Protein AF-A0A840SPY6-F1 (afdb_monomer_lite)

Secondary structure (DSSP, 8-state):
---HHHHHHHHHHHHHHHHHHHHHHGGGHHHHHHHHHT-TT--HHHHHHHHHHHHHHHHHHHTT-----

Structure (mmCIF, N/CA/C/O backbone):
data_AF-A0A840SPY6-F1
#
_entry.id   AF-A0A840SPY6-F1
#
loop_
_atom_site.group_PDB
_atom_site.id
_atom_site.type_symbol
_atom_site.label_atom_id
_atom_site.label_alt_id
_atom_site.label_comp_id
_atom_site.label_asym_id
_atom_site.label_entity_id
_atom_site.label_seq_id
_atom_site.pdbx_PDB_ins_code
_atom_site.Cartn_x
_atom_site.Cartn_y
_atom_site.Cartn_z
_atom_site.occupancy
_atom_site.B_iso_or_equiv
_atom_site.auth_seq_id
_atom_site.auth_comp_id
_atom_site.auth_asym_id
_atom_site.auth_atom_id
_atom_site.pdbx_PDB_model_num
ATOM 1 N N . MET 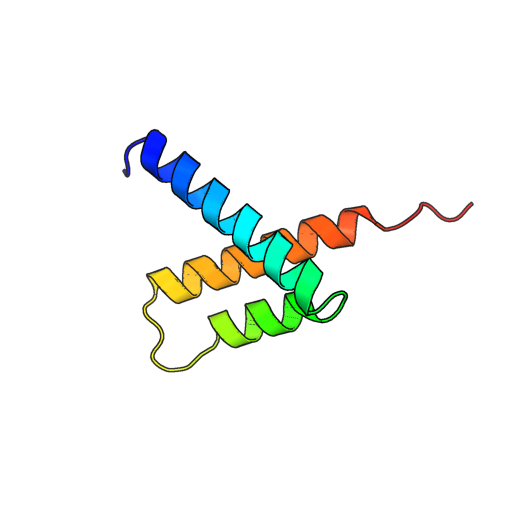A 1 1 ? 8.747 6.859 -22.260 1.00 59.69 1 MET A N 1
ATOM 2 C CA . MET A 1 1 ? 7.416 7.175 -21.692 1.00 59.69 1 MET A CA 1
ATOM 3 C C . MET A 1 1 ? 6.562 5.929 -21.811 1.00 59.69 1 MET A C 1
ATOM 5 O O . MET A 1 1 ? 6.493 5.402 -22.912 1.00 59.69 1 MET A O 1
ATOM 9 N N . ALA A 1 2 ? 5.975 5.446 -20.713 1.00 71.50 2 ALA A N 1
ATOM 10 C CA . ALA A 1 2 ? 5.061 4.305 -20.769 1.00 71.50 2 ALA A CA 1
ATOM 11 C C . ALA A 1 2 ? 3.787 4.664 -21.567 1.00 71.50 2 ALA A C 1
ATOM 13 O O . ALA A 1 2 ? 3.341 5.820 -21.484 1.00 71.50 2 ALA A O 1
ATOM 14 N N . PRO A 1 3 ? 3.203 3.715 -22.318 1.00 85.38 3 PRO A N 1
ATOM 15 C CA . PRO A 1 3 ? 1.908 3.863 -22.971 1.00 85.38 3 PRO A CA 1
ATOM 16 C C . PRO A 1 3 ? 0.825 4.392 -22.024 1.00 85.38 3 PRO A C 1
ATOM 18 O O . PRO A 1 3 ? 0.810 4.108 -20.826 1.00 85.38 3 PRO A O 1
ATOM 21 N N . LEU A 1 4 ? -0.107 5.176 -22.566 1.00 82.25 4 LEU A N 1
ATOM 22 C CA . LEU A 1 4 ? -1.175 5.812 -21.790 1.00 82.25 4 LEU A CA 1
ATOM 23 C C . LEU A 1 4 ? -2.026 4.790 -21.009 1.00 82.25 4 LEU A C 1
ATOM 25 O O . LEU A 1 4 ? -2.399 5.038 -19.863 1.00 82.25 4 LEU A O 1
ATOM 29 N N . GLU A 1 5 ? -2.276 3.625 -21.602 1.00 86.81 5 GLU A N 1
ATOM 30 C CA . GLU A 1 5 ? -3.029 2.527 -20.986 1.00 86.81 5 GLU A CA 1
ATOM 31 C C . GLU A 1 5 ? -2.328 1.960 -19.746 1.00 86.81 5 GLU A C 1
ATOM 33 O O . GLU A 1 5 ? -2.962 1.768 -18.706 1.00 86.81 5 GLU A O 1
ATOM 38 N N . GLU A 1 6 ? -1.007 1.783 -19.807 1.00 80.31 6 GLU A N 1
ATOM 39 C CA . GLU A 1 6 ? -0.205 1.310 -18.675 1.00 80.31 6 GLU A CA 1
ATOM 40 C C . GLU A 1 6 ? -0.238 2.306 -17.513 1.00 80.31 6 GLU A C 1
ATOM 42 O O . GLU A 1 6 ? -0.348 1.912 -16.350 1.00 80.31 6 GLU A O 1
ATOM 47 N N . ARG A 1 7 ? -0.235 3.610 -17.814 1.00 83.69 7 ARG A N 1
ATOM 48 C CA . ARG A 1 7 ? -0.356 4.668 -16.798 1.00 83.69 7 ARG A CA 1
ATOM 49 C C . ARG A 1 7 ? -1.713 4.622 -16.096 1.00 83.69 7 ARG A C 1
ATOM 51 O O . ARG A 1 7 ? -1.775 4.767 -14.873 1.00 83.69 7 ARG A O 1
ATOM 58 N N . PHE A 1 8 ? -2.798 4.395 -16.838 1.00 87.31 8 PHE A N 1
ATOM 59 C CA . PHE A 1 8 ? -4.129 4.247 -16.246 1.00 87.31 8 PHE A CA 1
ATOM 60 C C . PHE A 1 8 ? -4.255 2.974 -15.410 1.00 87.31 8 PHE A C 1
ATOM 62 O O . PHE A 1 8 ? -4.820 3.024 -14.313 1.00 87.31 8 PHE A O 1
ATOM 69 N N . ALA A 1 9 ? -3.709 1.855 -15.891 1.00 92.31 9 ALA A N 1
ATOM 70 C CA . ALA A 1 9 ? -3.675 0.602 -15.148 1.00 92.31 9 ALA A CA 1
ATOM 71 C C . ALA A 1 9 ? -2.888 0.755 -13.839 1.00 92.31 9 ALA A C 1
ATOM 73 O O . ALA A 1 9 ? -3.356 0.333 -12.782 1.00 92.31 9 ALA A O 1
ATOM 74 N N . TYR A 1 10 ? -1.739 1.432 -13.880 1.00 91.88 10 TYR A N 1
ATOM 75 C CA . TYR A 1 10 ? -0.929 1.697 -12.695 1.00 91.88 10 TYR A CA 1
ATOM 76 C C . TYR A 1 10 ? -1.668 2.567 -11.668 1.00 91.88 10 TYR A C 1
ATOM 78 O O . TYR A 1 10 ? -1.766 2.205 -10.495 1.00 91.88 10 TYR A O 1
ATOM 86 N N . GLY A 1 11 ? -2.296 3.661 -12.112 1.00 94.38 11 GLY A N 1
ATOM 87 C CA . GLY A 1 11 ? -3.118 4.500 -11.237 1.00 94.38 11 GLY A CA 1
ATOM 88 C C . GLY A 1 11 ? -4.318 3.760 -10.632 1.00 94.38 11 GLY A C 1
ATOM 89 O O . GLY A 1 11 ? -4.705 4.034 -9.495 1.00 94.38 11 GLY A O 1
ATOM 90 N N . ARG A 1 12 ? -4.906 2.804 -11.364 1.00 96.25 12 ARG A N 1
ATOM 91 C CA . ARG A 1 12 ? -5.983 1.948 -10.848 1.00 96.25 12 ARG A CA 1
ATOM 92 C C . ARG A 1 12 ? -5.483 1.035 -9.727 1.00 96.25 12 ARG A C 1
ATOM 94 O O . ARG A 1 12 ? -6.097 1.034 -8.665 1.00 96.25 12 ARG A O 1
ATOM 101 N N . LYS A 1 13 ? -4.340 0.368 -9.919 1.00 96.69 13 LYS A N 1
ATOM 102 C CA . LYS A 1 13 ? -3.719 -0.496 -8.900 1.00 96.69 13 LYS A CA 1
ATOM 103 C C . LYS A 1 13 ? -3.433 0.250 -7.595 1.00 96.69 13 LYS A C 1
ATOM 105 O O . LYS A 1 13 ? -3.686 -0.288 -6.522 1.00 96.69 13 LYS A O 1
ATOM 110 N N . ILE A 1 14 ? -2.957 1.497 -7.677 1.00 97.25 14 ILE A N 1
ATOM 111 C CA . ILE A 1 14 ? -2.728 2.341 -6.491 1.00 97.25 14 ILE A CA 1
ATOM 112 C C . ILE A 1 14 ? -4.040 2.570 -5.729 1.00 97.25 14 ILE A C 1
ATOM 114 O O . ILE A 1 14 ? -4.083 2.415 -4.511 1.00 97.25 14 ILE A O 1
ATOM 118 N N . ARG A 1 15 ? -5.124 2.924 -6.434 1.00 96.88 15 ARG A N 1
ATOM 119 C CA . ARG A 1 15 ? -6.434 3.165 -5.806 1.00 96.88 15 ARG A CA 1
ATOM 120 C C . ARG A 1 15 ? -7.019 1.904 -5.177 1.00 96.88 15 ARG A C 1
ATOM 122 O O . ARG A 1 15 ? -7.503 1.981 -4.055 1.00 96.88 15 ARG A O 1
ATOM 129 N N . GLU A 1 16 ? -6.955 0.776 -5.878 1.00 97.69 16 GLU A N 1
ATOM 130 C CA . GLU A 1 16 ? -7.417 -0.519 -5.367 1.00 97.69 16 GLU A CA 1
ATOM 131 C C . GLU A 1 16 ? -6.646 -0.912 -4.104 1.00 97.69 16 GLU A C 1
ATOM 133 O O . GLU A 1 16 ? -7.249 -1.245 -3.089 1.00 97.69 16 GLU A O 1
ATOM 138 N N . ARG A 1 17 ? -5.312 -0.791 -4.117 1.00 98.00 17 ARG A N 1
ATOM 139 C CA . ARG A 1 17 ? -4.493 -1.121 -2.947 1.00 98.00 17 ARG A CA 1
ATOM 140 C C . ARG A 1 17 ? -4.754 -0.191 -1.764 1.00 98.00 17 ARG A C 1
ATOM 142 O O . ARG A 1 17 ? -4.831 -0.671 -0.638 1.00 98.00 17 ARG A O 1
ATOM 149 N N . ALA A 1 18 ? -4.907 1.109 -2.011 1.00 97.38 18 ALA A N 1
ATOM 150 C CA . ALA A 1 18 ? -5.252 2.071 -0.968 1.00 97.38 18 ALA A CA 1
ATOM 151 C C . ALA A 1 18 ? -6.607 1.745 -0.319 1.00 97.38 18 ALA A C 1
ATOM 153 O O . ALA A 1 18 ? -6.718 1.798 0.901 1.00 97.38 18 ALA A O 1
ATOM 154 N N . ALA A 1 19 ? -7.611 1.366 -1.119 1.00 96.75 19 ALA A N 1
ATOM 155 C CA . ALA A 1 19 ? -8.919 0.958 -0.612 1.00 96.75 19 ALA A CA 1
ATOM 156 C C . ALA A 1 19 ? -8.826 -0.305 0.259 1.00 96.75 19 ALA A C 1
ATOM 158 O O . ALA A 1 19 ? -9.357 -0.313 1.363 1.00 96.75 19 ALA A O 1
ATOM 159 N N . LEU A 1 20 ? -8.084 -1.324 -0.191 1.00 97.75 20 LEU A N 1
ATOM 160 C CA . LEU A 1 20 ? -7.873 -2.555 0.580 1.00 97.75 20 LEU A CA 1
ATOM 161 C C . LEU A 1 20 ? -7.156 -2.299 1.912 1.00 97.75 20 LEU A C 1
ATOM 163 O O . LEU A 1 20 ? -7.510 -2.894 2.924 1.00 97.75 20 LEU A O 1
ATOM 167 N N . LEU A 1 21 ? -6.150 -1.417 1.929 1.00 97.00 21 LEU A N 1
ATOM 168 C CA . LEU A 1 21 ? -5.467 -1.058 3.174 1.00 97.00 21 LEU A CA 1
ATOM 169 C C . LEU A 1 21 ? -6.387 -0.294 4.127 1.00 97.00 21 LEU A C 1
ATOM 171 O O . LEU A 1 21 ? -6.371 -0.577 5.319 1.00 97.00 21 LEU A O 1
ATOM 175 N N . LEU A 1 22 ? -7.193 0.640 3.618 1.00 95.62 22 LEU A N 1
ATOM 176 C CA . LEU A 1 22 ? -8.191 1.348 4.423 1.00 95.62 22 LEU A CA 1
ATOM 177 C C . LEU A 1 22 ? -9.235 0.390 5.007 1.00 95.62 22 LEU A C 1
ATOM 179 O O . LEU A 1 22 ? -9.578 0.515 6.176 1.00 95.62 22 LEU A O 1
ATOM 183 N N . GLU A 1 23 ? -9.702 -0.586 4.228 1.00 96.44 23 GLU A N 1
ATOM 184 C CA . GLU A 1 23 ? -10.650 -1.603 4.694 1.00 96.44 23 GLU A CA 1
ATOM 185 C C . GLU A 1 23 ? -10.043 -2.508 5.776 1.00 96.44 23 GLU A C 1
ATOM 187 O O . GLU A 1 23 ? -10.692 -2.794 6.779 1.00 96.44 23 GLU A O 1
ATOM 192 N N . ALA A 1 24 ? -8.786 -2.929 5.607 1.00 97.12 24 ALA A N 1
ATOM 193 C CA . ALA A 1 24 ? -8.121 -3.833 6.543 1.00 97.12 24 ALA A CA 1
ATOM 194 C C . ALA A 1 24 ? -7.612 -3.146 7.823 1.00 97.12 24 ALA A C 1
ATOM 196 O O . ALA A 1 24 ? -7.629 -3.757 8.890 1.00 97.12 24 ALA A O 1
ATOM 197 N N . TYR A 1 25 ? -7.123 -1.907 7.721 1.00 95.25 25 TYR A N 1
ATOM 198 C CA . TYR A 1 25 ? -6.351 -1.248 8.783 1.00 95.25 25 TYR A CA 1
ATOM 199 C C . TYR A 1 25 ? -6.937 0.087 9.263 1.00 95.25 25 TYR A C 1
ATOM 201 O O . TYR A 1 25 ? -6.417 0.654 10.231 1.00 95.25 25 TYR A O 1
ATOM 209 N N . GLY A 1 26 ? -7.991 0.595 8.615 1.00 93.56 26 GLY A N 1
ATOM 210 C CA . GLY A 1 26 ? -8.663 1.842 8.985 1.00 93.56 26 GLY A CA 1
ATOM 211 C C . GLY A 1 26 ? -7.688 3.013 9.105 1.00 93.56 26 GLY A C 1
ATOM 212 O O . GLY A 1 26 ? -6.904 3.282 8.193 1.00 93.56 26 GLY A O 1
ATOM 213 N N . ASP A 1 27 ? -7.691 3.665 10.265 1.00 91.31 27 ASP A N 1
ATOM 214 C CA . ASP A 1 27 ? -6.865 4.844 10.556 1.00 91.31 27 ASP A CA 1
ATOM 215 C C . ASP A 1 27 ? -5.353 4.565 10.482 1.00 91.31 27 ASP A C 1
ATOM 217 O O . ASP A 1 27 ? -4.566 5.459 10.177 1.00 91.31 27 ASP A O 1
ATOM 221 N N . THR A 1 28 ? -4.930 3.311 10.687 1.00 95.44 28 THR A N 1
ATOM 222 C CA . THR A 1 28 ? -3.507 2.925 10.619 1.00 95.44 28 THR A CA 1
ATOM 223 C C . THR A 1 28 ? -3.040 2.572 9.205 1.00 95.44 28 THR A C 1
ATOM 225 O O . THR A 1 28 ? -1.853 2.330 8.989 1.00 95.44 28 THR A O 1
ATOM 228 N N . ALA A 1 29 ? -3.937 2.571 8.212 1.00 96.50 29 ALA A N 1
ATOM 229 C CA . ALA A 1 29 ? -3.630 2.183 6.834 1.00 96.50 29 ALA A CA 1
ATOM 230 C C . ALA A 1 29 ? -2.484 2.996 6.212 1.00 96.50 29 ALA A C 1
ATOM 232 O O . ALA A 1 29 ? -1.677 2.449 5.457 1.00 96.50 29 ALA A O 1
ATOM 233 N N . PHE A 1 30 ? -2.389 4.289 6.544 1.00 96.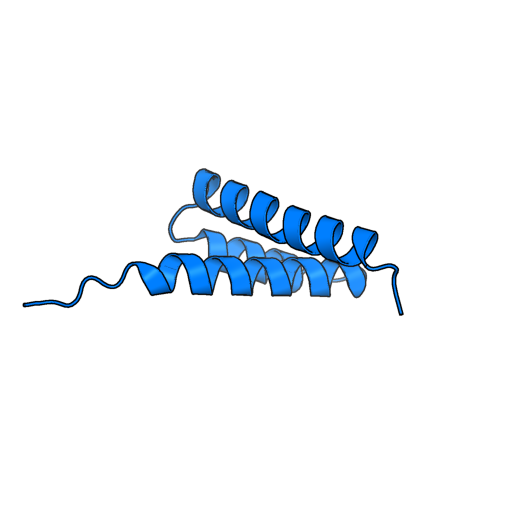62 30 PHE A N 1
ATOM 234 C CA . PHE A 1 30 ? -1.297 5.149 6.086 1.00 96.62 30 PHE A CA 1
ATOM 235 C C . PHE A 1 30 ? 0.061 4.658 6.603 1.00 96.62 30 PHE A C 1
ATOM 237 O O . PHE A 1 30 ? 0.992 4.484 5.820 1.00 96.62 30 PHE A O 1
ATOM 244 N N . GLU A 1 31 ? 0.160 4.372 7.903 1.00 96.50 31 GLU A N 1
ATOM 245 C CA . GLU A 1 31 ? 1.395 3.882 8.517 1.00 96.50 31 GLU A CA 1
ATOM 246 C C . GLU A 1 31 ? 1.803 2.519 7.955 1.00 96.50 31 GLU A C 1
ATOM 248 O O . GLU A 1 31 ? 2.988 2.282 7.731 1.00 96.50 31 GLU A O 1
ATOM 253 N N . GLN A 1 32 ? 0.838 1.635 7.681 1.00 97.50 32 GLN A N 1
ATOM 254 C CA . GLN A 1 32 ? 1.118 0.340 7.053 1.00 97.50 32 GLN A CA 1
ATOM 255 C C . GLN A 1 32 ? 1.685 0.507 5.640 1.00 97.50 32 GLN A C 1
ATOM 257 O O . GLN A 1 32 ? 2.667 -0.147 5.291 1.00 97.50 32 GLN A O 1
ATOM 262 N N . ALA A 1 33 ? 1.112 1.409 4.836 1.00 96.94 33 ALA A N 1
ATOM 263 C CA . ALA A 1 33 ? 1.637 1.710 3.505 1.00 96.94 33 ALA A CA 1
ATOM 264 C C . ALA A 1 33 ? 3.048 2.314 3.567 1.00 96.94 33 ALA A C 1
ATOM 266 O O . ALA A 1 33 ? 3.904 1.947 2.766 1.00 96.94 33 ALA A O 1
ATOM 267 N N . GLN A 1 34 ? 3.301 3.206 4.529 1.00 96.88 34 GLN A N 1
ATOM 268 C CA . GLN A 1 34 ? 4.611 3.828 4.706 1.00 96.88 34 GLN A CA 1
ATOM 269 C C . GLN A 1 34 ? 5.665 2.805 5.147 1.00 96.88 34 GLN A C 1
ATOM 271 O O . GLN A 1 34 ? 6.731 2.732 4.547 1.00 96.88 34 GLN A O 1
ATOM 276 N N . ARG A 1 35 ? 5.339 1.931 6.109 1.00 96.50 35 ARG A N 1
ATOM 277 C CA . ARG A 1 35 ? 6.225 0.826 6.515 1.00 96.50 35 ARG A CA 1
ATOM 278 C C . ARG A 1 35 ? 6.574 -0.091 5.347 1.00 96.50 35 ARG A C 1
ATOM 280 O O . ARG A 1 35 ? 7.728 -0.476 5.221 1.00 96.50 35 ARG A O 1
ATOM 287 N N . ALA A 1 36 ? 5.601 -0.401 4.489 1.00 95.75 36 ALA A N 1
ATOM 288 C CA . ALA A 1 36 ? 5.840 -1.200 3.291 1.00 95.75 36 ALA A CA 1
ATOM 289 C C . ALA A 1 36 ? 6.742 -0.479 2.272 1.00 95.75 36 ALA A C 1
ATOM 291 O O . ALA A 1 36 ? 7.520 -1.130 1.585 1.00 95.75 36 ALA A O 1
ATOM 292 N N . ALA A 1 37 ? 6.677 0.853 2.172 1.00 95.88 37 ALA A N 1
ATOM 293 C 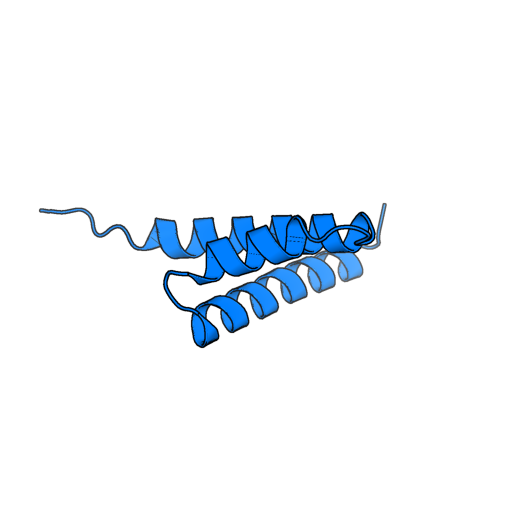CA . ALA A 1 37 ? 7.579 1.632 1.316 1.00 95.88 37 ALA A CA 1
ATOM 294 C C . ALA A 1 37 ? 9.021 1.676 1.853 1.00 95.88 37 ALA A C 1
ATOM 296 O O . ALA A 1 37 ? 9.976 1.711 1.072 1.00 95.88 37 ALA A O 1
ATOM 297 N N . ASP A 1 38 ? 9.169 1.653 3.176 1.00 95.00 38 ASP A N 1
ATOM 298 C CA . ASP A 1 38 ? 10.454 1.735 3.872 1.00 95.00 38 ASP A CA 1
ATOM 299 C C . ASP A 1 38 ? 11.100 0.355 4.108 1.00 95.00 38 ASP A C 1
ATO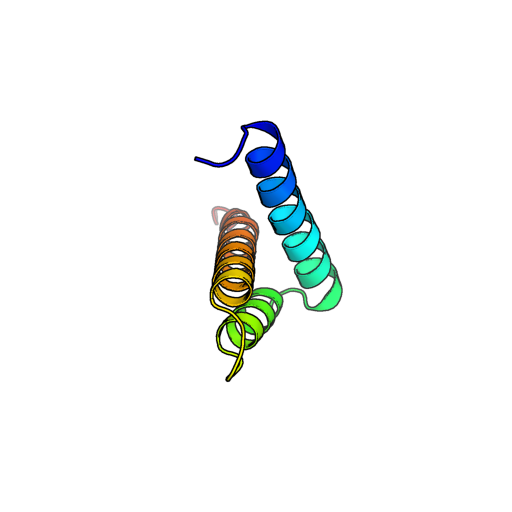M 301 O O . ASP A 1 38 ? 12.133 0.256 4.775 1.00 95.00 38 ASP A O 1
ATOM 305 N N . GLU A 1 39 ? 10.516 -0.719 3.563 1.00 94.44 39 GLU A N 1
ATOM 306 C CA . GLU A 1 39 ? 11.025 -2.076 3.740 1.00 94.44 39 GLU A CA 1
ATOM 307 C C . GLU A 1 39 ? 12.435 -2.233 3.126 1.00 94.44 39 GLU A C 1
ATOM 309 O O . GLU A 1 39 ? 12.645 -1.967 1.935 1.00 94.44 39 GLU A O 1
ATOM 314 N N . PRO A 1 40 ? 13.440 -2.665 3.914 1.00 94.06 40 PRO A N 1
ATOM 315 C CA . PRO A 1 40 ? 14.796 -2.834 3.411 1.00 94.06 40 PRO A CA 1
ATOM 316 C C . PRO A 1 40 ? 14.883 -3.882 2.298 1.00 94.06 40 PRO A C 1
ATOM 318 O O . PRO A 1 40 ? 14.348 -4.981 2.408 1.00 94.06 40 PRO A O 1
ATOM 321 N N . GLY A 1 41 ? 15.636 -3.571 1.241 1.00 93.56 41 GLY A N 1
ATOM 322 C CA . GLY A 1 41 ? 15.847 -4.488 0.114 1.00 93.56 41 GLY A CA 1
ATOM 323 C C . GLY A 1 41 ? 14.719 -4.490 -0.920 1.00 93.56 41 GLY A C 1
ATOM 324 O O . GLY A 1 41 ? 14.797 -5.231 -1.900 1.00 93.56 41 GLY A O 1
ATOM 325 N N . LEU A 1 42 ? 13.707 -3.639 -0.743 1.00 94.12 42 LEU A N 1
ATOM 326 C CA . LEU A 1 42 ? 12.616 -3.499 -1.689 1.00 94.12 42 LEU A CA 1
ATOM 327 C C . LEU A 1 42 ? 13.089 -2.851 -3.010 1.00 94.12 42 LEU A C 1
ATOM 329 O O . LEU A 1 42 ? 13.830 -1.861 -2.987 1.00 94.12 42 LEU A O 1
ATOM 333 N N . PRO A 1 43 ? 12.660 -3.352 -4.184 1.00 96.56 43 PRO A N 1
ATOM 334 C CA . PRO A 1 43 ? 12.942 -2.699 -5.458 1.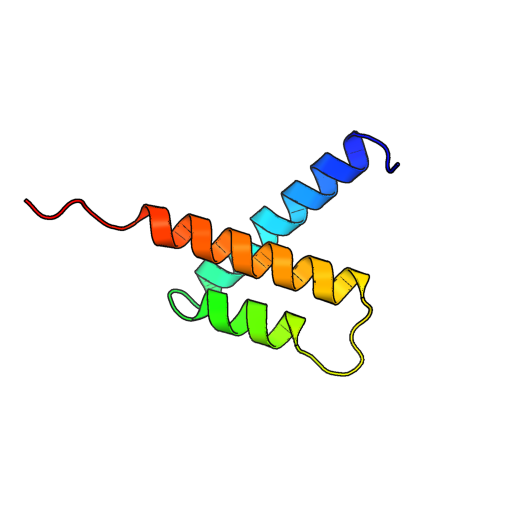00 96.56 43 PRO A CA 1
ATOM 335 C C . PRO A 1 43 ? 12.402 -1.263 -5.503 1.00 96.56 43 PRO A C 1
ATOM 337 O O . PRO A 1 43 ? 11.288 -0.991 -5.059 1.00 96.56 43 PRO A O 1
ATOM 340 N N . ALA A 1 44 ? 13.132 -0.347 -6.147 1.00 93.69 44 ALA A N 1
ATOM 341 C CA . ALA A 1 44 ? 12.740 1.067 -6.235 1.00 93.69 44 ALA A CA 1
ATOM 342 C C . ALA A 1 44 ? 11.334 1.287 -6.836 1.00 93.69 44 ALA A C 1
ATOM 344 O O . ALA A 1 44 ? 10.624 2.218 -6.453 1.00 93.69 44 ALA A O 1
ATOM 345 N N . ALA A 1 45 ? 10.915 0.422 -7.767 1.00 92.94 45 ALA A N 1
ATOM 346 C CA . ALA A 1 45 ? 9.576 0.462 -8.354 1.00 92.94 45 ALA A CA 1
ATOM 347 C C . ALA A 1 45 ? 8.481 0.103 -7.336 1.00 92.94 45 ALA A C 1
ATOM 349 O O . ALA A 1 45 ? 7.421 0.725 -7.328 1.00 92.94 45 ALA A O 1
ATOM 350 N N . GLU A 1 46 ? 8.745 -0.867 -6.463 1.00 95.81 46 GLU A N 1
ATOM 351 C CA . GLU A 1 46 ? 7.822 -1.275 -5.404 1.00 95.81 46 GLU A CA 1
ATOM 352 C C . GLU A 1 46 ? 7.778 -0.237 -4.283 1.00 95.81 46 GLU A C 1
ATOM 354 O O . GLU A 1 46 ? 6.691 0.128 -3.843 1.00 95.81 46 GLU A O 1
ATOM 359 N N . GLN A 1 47 ? 8.925 0.333 -3.905 1.00 97.00 47 GLN A N 1
ATOM 360 C CA . GLN A 1 47 ? 8.972 1.468 -2.981 1.00 97.00 47 GLN A CA 1
ATOM 361 C C . GLN A 1 47 ? 8.133 2.636 -3.509 1.00 97.00 47 GLN A C 1
ATOM 363 O O . GLN A 1 47 ? 7.245 3.130 -2.819 1.00 97.00 47 GLN A O 1
ATOM 368 N N . SER A 1 48 ? 8.344 3.021 -4.772 1.00 96.06 48 SER A N 1
ATOM 369 C CA . SER A 1 48 ? 7.579 4.096 -5.418 1.00 96.06 48 SER A CA 1
ATOM 370 C C . SER A 1 48 ? 6.079 3.796 -5.460 1.00 96.06 48 SER A C 1
ATOM 372 O O . SER A 1 48 ? 5.254 4.701 -5.318 1.00 96.06 48 SER A O 1
ATOM 374 N N . PHE A 1 49 ? 5.704 2.530 -5.660 1.00 97.25 49 PHE A N 1
ATOM 375 C CA . PHE A 1 49 ? 4.312 2.100 -5.609 1.00 97.25 49 PHE A CA 1
ATOM 376 C C . PHE A 1 49 ? 3.716 2.285 -4.210 1.00 97.25 49 PHE A C 1
ATOM 378 O O . PHE A 1 49 ? 2.659 2.905 -4.087 1.00 97.25 49 PHE A O 1
ATOM 385 N N . TRP A 1 50 ? 4.389 1.810 -3.159 1.00 97.94 50 TRP A N 1
ATOM 386 C CA . TRP A 1 50 ? 3.901 1.936 -1.785 1.00 97.94 50 TRP A CA 1
ATOM 387 C C . TRP A 1 50 ? 3.844 3.384 -1.301 1.00 97.94 50 TRP A C 1
ATOM 389 O O . TRP A 1 50 ? 2.841 3.771 -0.701 1.00 97.94 50 TRP A O 1
ATOM 399 N N . SER A 1 51 ? 4.823 4.222 -1.655 1.00 97.50 51 SER A N 1
ATOM 400 C CA . SER A 1 51 ? 4.760 5.664 -1.384 1.00 97.50 51 SER A CA 1
ATOM 401 C C . SER A 1 51 ? 3.543 6.311 -2.058 1.00 97.50 51 SER A C 1
ATOM 403 O O . SER A 1 51 ? 2.794 7.049 -1.420 1.00 97.50 51 SER A O 1
ATOM 405 N N . ALA A 1 52 ? 3.264 5.976 -3.323 1.00 97.69 52 ALA A N 1
ATOM 406 C CA . ALA A 1 52 ? 2.090 6.497 -4.026 1.00 97.69 52 ALA A CA 1
ATOM 407 C C . ALA A 1 52 ? 0.756 6.000 -3.426 1.00 97.69 52 ALA A C 1
ATOM 409 O O . ALA A 1 52 ? -0.249 6.721 -3.450 1.00 97.69 52 ALA A O 1
ATOM 410 N N . VAL A 1 53 ? 0.733 4.780 -2.875 1.00 98.06 53 VAL A N 1
ATOM 411 C CA . VAL A 1 53 ? -0.403 4.245 -2.108 1.00 98.06 53 VAL A CA 1
ATOM 412 C C . VAL A 1 53 ? -0.595 5.029 -0.807 1.00 98.06 53 VAL A C 1
ATOM 414 O O . VAL A 1 53 ? -1.717 5.467 -0.547 1.00 98.06 53 VAL A O 1
ATOM 417 N N . ALA A 1 54 ? 0.470 5.279 -0.039 1.00 97.44 54 ALA A N 1
ATOM 418 C CA . ALA A 1 54 ? 0.415 6.063 1.196 1.00 97.44 54 ALA A CA 1
ATOM 419 C C . ALA A 1 54 ? -0.134 7.478 0.943 1.00 97.44 54 ALA A C 1
ATOM 421 O O . ALA A 1 54 ? -1.087 7.907 1.595 1.00 97.44 54 ALA A O 1
ATOM 422 N N . GLU A 1 55 ? 0.360 8.168 -0.089 1.00 96.56 55 GLU A N 1
ATOM 423 C CA . GLU A 1 55 ? -0.176 9.473 -0.489 1.00 96.56 55 GLU A CA 1
ATOM 424 C C . GLU A 1 55 ? -1.664 9.424 -0.864 1.00 96.56 55 GLU A C 1
ATOM 426 O O . GLU A 1 55 ? -2.427 10.360 -0.606 1.00 96.56 55 GLU A O 1
ATOM 431 N N . ARG A 1 56 ? -2.103 8.351 -1.535 1.00 96.44 56 ARG A N 1
ATOM 432 C CA . ARG A 1 56 ? -3.512 8.192 -1.904 1.00 96.44 56 ARG A CA 1
ATOM 433 C C . ARG A 1 56 ? -4.387 8.003 -0.668 1.00 96.44 56 ARG A C 1
ATOM 435 O O . ARG A 1 56 ? -5.482 8.569 -0.648 1.00 96.44 56 ARG A O 1
ATOM 442 N N . ILE A 1 57 ? -3.922 7.243 0.321 1.00 95.75 57 ILE A N 1
ATOM 443 C CA . ILE A 1 57 ? -4.610 7.066 1.603 1.00 95.75 57 ILE A CA 1
ATOM 444 C C . ILE A 1 57 ? -4.726 8.418 2.308 1.00 95.75 57 ILE A C 1
ATOM 446 O O . ILE A 1 57 ? -5.845 8.836 2.586 1.00 95.75 57 ILE A O 1
ATOM 450 N N . ALA A 1 58 ? -3.616 9.152 2.455 1.00 94.75 58 ALA A N 1
ATOM 451 C CA . ALA A 1 58 ? -3.598 10.475 3.083 1.00 94.75 58 ALA A CA 1
ATOM 452 C C . ALA A 1 58 ? -4.594 11.454 2.438 1.00 94.75 58 ALA A C 1
ATOM 454 O O . ALA A 1 58 ? -5.353 12.123 3.130 1.00 94.75 58 ALA A O 1
ATOM 455 N N . ARG A 1 59 ? -4.669 11.503 1.099 1.00 93.06 59 ARG A N 1
ATOM 456 C CA . ARG A 1 59 ? -5.669 12.335 0.396 1.00 93.06 59 ARG A CA 1
ATOM 457 C C . ARG A 1 59 ? -7.113 11.888 0.648 1.00 93.06 59 ARG A C 1
ATOM 459 O O . ARG A 1 59 ? -8.018 12.720 0.653 1.00 93.06 59 ARG A O 1
ATOM 466 N N . SER A 1 60 ? -7.340 10.584 0.795 1.00 89.69 60 SER A N 1
ATOM 467 C CA . SER A 1 60 ? -8.684 10.025 0.985 1.00 89.69 60 SER A CA 1
ATOM 468 C C . SER A 1 60 ? -9.201 10.282 2.400 1.00 89.69 60 SER A C 1
ATOM 470 O O . SER A 1 60 ? -10.382 10.565 2.556 1.00 89.69 60 SER A O 1
ATOM 472 N N . THR A 1 61 ? -8.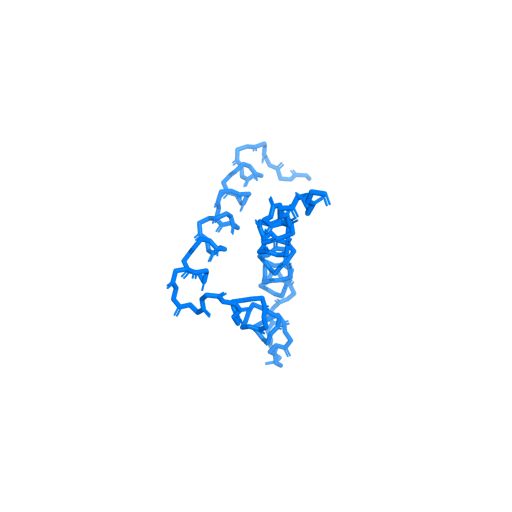324 10.247 3.405 1.00 85.62 61 THR A N 1
ATOM 473 C CA . THR A 1 61 ? -8.672 10.519 4.807 1.00 85.62 61 THR A CA 1
ATOM 474 C C . THR A 1 61 ? -8.708 12.014 5.124 1.00 85.62 61 THR A C 1
ATOM 476 O O . THR A 1 61 ? -9.586 12.447 5.859 1.00 85.62 61 THR A O 1
ATOM 479 N N . ALA A 1 62 ? -7.856 12.832 4.494 1.00 79.31 62 ALA A N 1
ATOM 480 C CA . ALA A 1 62 ? -7.902 14.296 4.621 1.00 79.31 62 ALA A CA 1
ATOM 481 C C . ALA A 1 62 ? -9.199 14.917 4.066 1.00 79.31 62 ALA A C 1
ATOM 483 O O . ALA A 1 62 ? -9.598 16.002 4.471 1.00 79.31 62 ALA A O 1
ATOM 484 N N . SER A 1 63 ? -9.890 14.227 3.153 1.00 63.25 63 SER A N 1
ATOM 485 C CA . SER A 1 63 ? -11.197 14.671 2.639 1.00 63.25 63 SER A CA 1
ATOM 486 C C . SER A 1 63 ? -12.345 14.459 3.643 1.00 63.25 63 SER A C 1
ATOM 488 O O . SER A 1 63 ? -13.484 14.810 3.342 1.00 63.25 63 SER A O 1
ATOM 490 N N . VAL A 1 64 ? -12.059 13.876 4.814 1.00 55.22 64 VAL A N 1
ATOM 491 C CA . VAL A 1 64 ? -13.017 13.573 5.891 1.00 55.22 64 VAL A CA 1
ATOM 492 C C . VAL A 1 64 ? -12.765 14.461 7.120 1.00 55.22 64 VAL A C 1
ATOM 494 O O . VAL A 1 64 ? -13.035 14.055 8.243 1.00 55.22 64 VAL A O 1
ATOM 497 N N . GLU A 1 65 ? -12.251 15.681 6.947 1.00 48.62 65 GLU A N 1
ATOM 498 C CA . GLU A 1 65 ? -12.443 16.723 7.963 1.00 48.62 65 GLU A CA 1
ATOM 499 C C . GLU A 1 65 ? -13.837 17.341 7.755 1.00 48.62 65 GLU A C 1
ATOM 501 O O . GLU A 1 65 ? -14.041 18.077 6.784 1.00 48.62 65 GLU A O 1
ATOM 506 N N . PRO A 1 66 ? -14.840 17.049 8.608 1.00 49.72 66 PRO A N 1
ATOM 507 C CA . PRO A 1 66 ? -16.050 17.850 8.620 1.00 49.72 66 PRO A CA 1
ATOM 508 C C . PRO A 1 66 ? -15.662 19.263 9.058 1.00 49.72 66 PRO A C 1
ATOM 510 O O . PRO A 1 66 ? -15.066 19.446 10.118 1.00 49.72 66 PRO A O 1
ATOM 513 N N . LEU A 1 67 ? -16.016 20.261 8.246 1.00 55.56 67 LEU A N 1
ATOM 514 C CA . LEU A 1 67 ? -16.070 21.653 8.686 1.00 55.56 67 LEU A CA 1
ATOM 515 C C . LEU A 1 67 ? -16.893 21.687 9.982 1.00 55.56 67 LEU A C 1
ATOM 517 O O . LEU A 1 67 ? -18.102 21.449 9.954 1.00 55.56 67 LEU A O 1
ATOM 521 N N . ALA A 1 68 ? -16.224 21.895 11.116 1.00 49.12 68 ALA A N 1
ATOM 522 C CA . ALA A 1 68 ? -16.898 22.129 12.383 1.00 49.12 68 ALA A CA 1
ATOM 523 C C . ALA A 1 68 ? -17.738 23.422 12.269 1.00 49.12 68 ALA A C 1
ATOM 525 O O . ALA A 1 68 ? -17.301 24.346 11.576 1.00 49.12 68 ALA A O 1
ATOM 526 N N . PRO A 1 69 ? -18.942 23.466 12.874 1.00 57.03 69 PRO A N 1
ATOM 527 C CA . PRO A 1 69 ? -19.871 24.594 12.769 1.00 57.03 69 PRO A CA 1
ATOM 528 C C . PRO A 1 69 ? -19.330 25.898 13.365 1.00 57.03 69 PRO A C 1
ATOM 530 O O . PRO A 1 69 ? -18.546 25.832 14.340 1.00 57.03 69 PRO A O 1
#

Organism: NCBI:txid57001

Foldseek 3Di:
DDDPVVVVVLVVVLVVQLVVLCVVPPPCSLVVLQCQLVDPPDDPVSNVSSVSSSVVNVVVVVVPPPPDD

Radius of gyration: 13.61 Å; chains: 1; bounding box: 36×29×36 Å

Sequence (69 aa):
MAPLEERFAYGRKIRERAALLLEAYGDTAFEQAQRAADEPGLPAAEQSFWSAVAERIARSTASVEPLAP

pLDDT: mean 89.27, std 13.57, range [48.62, 98.06]